Protein AF-A0A7K3SB42-F1 (afdb_monomer_lite)

InterPro domains:
  IPR001126 UmuC domain [PF00817] (20-88)
  IPR001126 UmuC domain [PS50173] (20-88)
  IPR043128 Reverse transcriptase/Diguanylate cyclase domain [G3DSA:3.30.70.270] (12-88)
  IPR043502 DNA/RNA polymerase superfamily [SSF56672] (18-88)
  IPR050356 Bacterial Cell Division Inhibitor SulA [PTHR35369] (14-87)

Sequence (88 aa):
MTGMILYLHFGDPQPDPAYRRLLDMVGEFTPVAQALPPDAALADVSGSTRYFDRDAAGLAALIRMRAAALHGLDVTVGIGPNPLLARL

Radius of gyration: 11.85 Å; chains: 1; bounding box: 30×21×29 Å

Foldseek 3Di:
DQWKKKKKFQPDFDPPVVLVVLQVLLCVQPVAKADDPRGIIMGTNVVRCVVVVHDPVVSVVVSQVCCCVPPVTRMDMAMDSDPVRRVD

Structure (mmCIF, N/CA/C/O backbone):
data_AF-A0A7K3SB42-F1
#
_entry.id   AF-A0A7K3SB42-F1
#
loop_
_atom_site.group_PDB
_atom_site.id
_atom_site.type_symbol
_atom_site.label_atom_id
_atom_site.label_alt_id
_atom_site.label_comp_id
_atom_site.label_asym_id
_atom_site.label_entity_id
_atom_site.label_seq_id
_atom_site.pdbx_PDB_ins_code
_atom_site.Cartn_x
_atom_site.Cartn_y
_atom_site.Cartn_z
_atom_site.occupancy
_atom_site.B_iso_or_equiv
_atom_site.auth_seq_id
_atom_site.auth_comp_id
_atom_site.auth_asym_id
_atom_site.auth_atom_id
_atom_site.pdbx_PDB_model_num
ATOM 1 N N . MET A 1 1 ? 14.559 2.657 -17.244 1.00 52.28 1 MET A N 1
ATOM 2 C CA . MET A 1 1 ? 13.806 1.901 -16.224 1.00 52.28 1 MET A CA 1
ATOM 3 C C . MET A 1 1 ? 12.395 2.444 -16.247 1.00 52.28 1 MET A C 1
ATOM 5 O O . MET A 1 1 ? 12.229 3.628 -15.990 1.00 52.28 1 MET A O 1
ATOM 9 N N . THR A 1 2 ? 11.419 1.654 -16.681 1.00 69.44 2 THR A N 1
ATOM 10 C CA . THR A 1 2 ? 10.015 2.083 -16.687 1.00 69.44 2 THR A CA 1
ATOM 11 C C . THR A 1 2 ? 9.532 2.089 -15.240 1.00 69.44 2 THR A C 1
ATOM 13 O O . THR A 1 2 ? 9.686 1.070 -14.569 1.00 69.44 2 THR A O 1
ATOM 16 N N . GLY A 1 3 ? 9.027 3.223 -14.748 1.00 81.00 3 GLY A N 1
ATOM 17 C CA . GLY A 1 3 ? 8.468 3.297 -13.397 1.00 81.00 3 GLY A CA 1
ATOM 18 C C . GLY A 1 3 ? 7.297 2.325 -13.241 1.00 81.00 3 GLY A C 1
ATOM 19 O O . GLY A 1 3 ? 6.628 2.029 -14.227 1.00 81.00 3 GLY A O 1
ATOM 20 N N . MET A 1 4 ? 7.066 1.809 -12.038 1.00 95.69 4 MET A N 1
ATOM 21 C CA . MET A 1 4 ? 5.924 0.964 -11.691 1.00 95.69 4 MET A CA 1
ATOM 22 C C . MET A 1 4 ? 5.204 1.566 -10.494 1.00 95.69 4 MET A C 1
ATOM 24 O O . MET A 1 4 ? 5.718 1.568 -9.375 1.00 95.69 4 MET A O 1
ATOM 28 N N . ILE A 1 5 ? 4.008 2.082 -10.761 1.00 98.06 5 ILE A N 1
ATOM 29 C CA . ILE A 1 5 ? 3.141 2.726 -9.785 1.00 98.06 5 ILE A CA 1
ATOM 30 C C . ILE A 1 5 ? 2.000 1.777 -9.437 1.00 98.06 5 ILE A C 1
ATOM 32 O O . ILE A 1 5 ? 1.353 1.219 -10.326 1.00 98.06 5 ILE A O 1
ATOM 36 N N . LEU A 1 6 ? 1.741 1.636 -8.143 1.00 98.56 6 LEU A N 1
ATOM 37 C CA . LEU A 1 6 ? 0.543 1.013 -7.605 1.00 98.56 6 LEU A CA 1
ATOM 38 C C . LEU A 1 6 ? -0.462 2.107 -7.246 1.00 98.56 6 LEU A C 1
ATOM 40 O O . LEU A 1 6 ? -0.111 3.065 -6.558 1.00 98.56 6 LEU A O 1
ATOM 44 N N . TYR A 1 7 ? -1.705 1.952 -7.678 1.00 98.62 7 TYR A N 1
ATOM 45 C CA . TYR A 1 7 ? -2.853 2.640 -7.100 1.00 98.62 7 TYR A CA 1
ATOM 46 C C . TYR A 1 7 ? -3.535 1.683 -6.133 1.00 98.62 7 TYR A C 1
ATOM 48 O O . TYR A 1 7 ? -3.922 0.589 -6.526 1.00 98.62 7 TYR A O 1
ATOM 56 N N . LEU A 1 8 ? -3.655 2.082 -4.875 1.00 98.38 8 LEU A N 1
ATOM 57 C CA . LEU A 1 8 ? -4.210 1.277 -3.795 1.00 98.38 8 LEU A CA 1
ATOM 58 C C . LEU A 1 8 ? -5.536 1.906 -3.380 1.00 98.38 8 LEU A C 1
ATOM 60 O O . LEU A 1 8 ? -5.530 3.033 -2.891 1.00 98.38 8 LEU A O 1
ATOM 64 N N . HIS A 1 9 ? -6.647 1.202 -3.576 1.00 97.81 9 HIS A N 1
ATOM 65 C CA . HIS A 1 9 ? -7.974 1.632 -3.135 1.00 97.81 9 HIS A CA 1
ATOM 66 C C . HIS A 1 9 ? -8.423 0.791 -1.941 1.00 97.81 9 HIS A C 1
ATOM 68 O O . HIS A 1 9 ? -8.522 -0.434 -2.033 1.00 97.81 9 HIS A O 1
ATOM 74 N N . PHE A 1 10 ? -8.662 1.451 -0.809 1.00 96.19 10 PHE A N 1
ATOM 75 C CA . PHE A 1 10 ? -8.935 0.825 0.485 1.00 96.19 10 PHE A CA 1
ATOM 76 C C . PHE A 1 10 ? -10.422 0.496 0.714 1.00 96.19 10 PHE A C 1
ATOM 78 O O . PHE A 1 10 ? -10.779 0.057 1.807 1.00 96.19 10 PHE A O 1
ATOM 85 N N . GLY A 1 11 ? -11.277 0.676 -0.300 1.00 92.56 11 GLY A N 1
ATOM 86 C CA . GLY A 1 11 ? -12.721 0.469 -0.200 1.00 92.56 11 GLY A CA 1
ATOM 87 C C . GLY A 1 11 ? -13.432 1.700 0.356 1.00 92.56 11 GLY A C 1
ATOM 88 O O . GLY A 1 11 ? -13.167 2.816 -0.084 1.00 92.56 11 GLY A O 1
ATOM 89 N N . ASP A 1 12 ? -14.345 1.503 1.309 1.00 92.25 12 ASP A N 1
ATOM 90 C CA . ASP A 1 12 ? -15.071 2.614 1.929 1.00 92.25 12 ASP A CA 1
ATOM 91 C C . ASP A 1 12 ? -14.122 3.561 2.692 1.00 92.25 12 ASP A C 1
ATOM 93 O O . ASP A 1 12 ? -13.149 3.097 3.306 1.00 92.25 12 ASP A O 1
ATOM 97 N N . PRO A 1 13 ? -14.418 4.878 2.721 1.00 90.12 13 PRO A N 1
ATOM 98 C CA . PRO A 1 13 ? -13.666 5.860 3.490 1.00 90.12 13 PRO A CA 1
ATOM 99 C C . PRO A 1 13 ? -13.427 5.418 4.932 1.00 90.12 13 PRO A C 1
ATOM 101 O O . PRO A 1 13 ? -14.358 5.173 5.701 1.00 90.12 13 PRO A O 1
ATOM 104 N N . GLN A 1 14 ? -12.156 5.356 5.310 1.00 86.31 14 GLN A N 1
ATOM 105 C CA . GLN A 1 14 ? -11.755 5.014 6.666 1.00 86.31 14 GLN A CA 1
ATOM 106 C C . GLN A 1 14 ? -11.665 6.286 7.518 1.00 86.31 14 GLN A C 1
ATOM 108 O O . GLN A 1 14 ? -11.290 7.341 7.003 1.00 86.31 14 GLN A O 1
ATOM 113 N N . PRO A 1 15 ? -11.936 6.223 8.833 1.00 90.19 15 PRO A N 1
ATOM 114 C CA . PRO A 1 15 ? -11.644 7.338 9.728 1.00 90.19 15 PRO A CA 1
ATOM 115 C C . PRO A 1 15 ? -10.168 7.751 9.633 1.00 90.19 15 PRO A C 1
ATOM 117 O O . PRO A 1 15 ? -9.299 6.882 9.545 1.00 90.19 15 PRO A O 1
ATOM 120 N N . ASP A 1 16 ? -9.865 9.048 9.741 1.00 90.69 16 ASP A N 1
ATOM 121 C CA . ASP A 1 16 ? -8.505 9.603 9.612 1.00 90.69 16 ASP A CA 1
ATOM 122 C C . ASP A 1 16 ? -7.393 8.790 10.311 1.00 90.69 16 ASP A C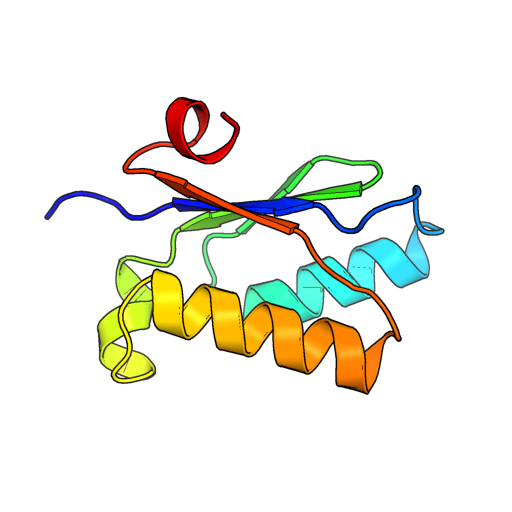 1
ATOM 124 O O . ASP A 1 16 ? -6.354 8.545 9.690 1.00 90.69 16 ASP A O 1
ATOM 128 N N . PRO A 1 17 ? -7.551 8.323 11.571 1.00 93.31 17 PRO A N 1
ATOM 129 C CA . PRO A 1 17 ? -6.514 7.527 12.226 1.00 93.31 17 PRO A CA 1
ATOM 130 C C . PRO A 1 17 ? -6.285 6.162 11.568 1.00 93.31 17 PRO A C 1
ATOM 132 O O . PRO A 1 17 ? -5.158 5.676 11.548 1.00 93.31 17 PRO A O 1
ATOM 135 N N . ALA A 1 18 ? -7.340 5.532 11.047 1.00 92.25 18 ALA A N 1
ATOM 136 C CA . ALA A 1 18 ? -7.242 4.266 10.331 1.00 92.25 18 ALA A CA 1
ATOM 137 C C . ALA A 1 18 ? -6.623 4.473 8.944 1.00 92.25 18 ALA A C 1
ATOM 139 O O . ALA A 1 18 ? -5.699 3.749 8.586 1.00 92.25 18 ALA A O 1
ATOM 140 N N . TYR A 1 19 ? -7.043 5.515 8.221 1.00 94.81 19 TYR A N 1
ATOM 141 C CA . TYR A 1 19 ? -6.453 5.879 6.933 1.00 94.81 19 TYR A CA 1
ATOM 142 C C . TYR A 1 19 ? -4.944 6.152 7.045 1.00 94.81 19 TYR A C 1
ATOM 144 O O . TYR A 1 19 ? -4.161 5.624 6.261 1.00 94.81 19 TYR A O 1
ATOM 152 N N . ARG A 1 20 ? -4.499 6.882 8.078 1.00 94.81 20 ARG A N 1
ATOM 153 C CA . ARG A 1 20 ? -3.062 7.102 8.331 1.00 94.81 20 ARG A CA 1
ATOM 154 C C . ARG A 1 20 ? -2.293 5.803 8.567 1.00 94.81 20 ARG A C 1
ATOM 156 O O . ARG A 1 20 ? -1.231 5.638 7.987 1.00 94.81 20 ARG A O 1
ATOM 163 N N . ARG A 1 21 ? -2.849 4.852 9.326 1.00 95.25 21 ARG A N 1
ATOM 164 C CA . ARG A 1 21 ? -2.212 3.535 9.527 1.00 95.25 21 ARG A CA 1
ATOM 165 C C . ARG A 1 21 ? -2.079 2.744 8.227 1.00 95.25 21 ARG A C 1
ATOM 167 O O . ARG A 1 21 ? -1.096 2.033 8.051 1.00 95.25 21 ARG A O 1
ATOM 174 N N . LEU A 1 22 ? -3.050 2.862 7.321 1.00 95.94 22 LEU A N 1
ATOM 175 C CA . LEU A 1 22 ? -2.958 2.244 5.997 1.00 95.94 22 LEU A CA 1
ATOM 176 C C . LEU A 1 22 ? -1.842 2.884 5.166 1.00 95.94 22 LEU A C 1
ATOM 178 O O . LEU A 1 22 ? -1.079 2.167 4.527 1.00 95.94 22 LEU A O 1
ATOM 182 N N . LEU A 1 23 ? -1.693 4.211 5.220 1.00 97.06 23 LEU A N 1
ATOM 183 C CA . LEU A 1 23 ? -0.576 4.905 4.573 1.00 97.06 23 LEU A CA 1
ATOM 184 C C . LEU A 1 23 ? 0.779 4.505 5.171 1.00 97.06 23 LEU A C 1
ATOM 186 O O . LEU A 1 23 ? 1.714 4.250 4.414 1.00 97.06 23 LEU A O 1
ATOM 190 N N . ASP A 1 24 ? 0.872 4.390 6.497 1.00 96.94 24 ASP A N 1
ATOM 191 C CA . ASP A 1 24 ? 2.088 3.936 7.183 1.00 96.94 24 ASP A CA 1
ATOM 192 C C . ASP A 1 24 ? 2.470 2.515 6.734 1.00 96.94 24 ASP A C 1
ATOM 194 O O . ASP A 1 24 ? 3.626 2.263 6.399 1.00 96.94 24 ASP A O 1
ATOM 198 N N . MET A 1 25 ? 1.488 1.610 6.626 1.00 97.19 25 MET A N 1
ATOM 199 C CA . MET A 1 25 ? 1.692 0.253 6.107 1.00 97.19 25 MET A CA 1
ATOM 200 C C . MET A 1 25 ? 2.208 0.257 4.663 1.00 97.19 25 MET A C 1
ATOM 202 O O . MET A 1 25 ? 3.114 -0.505 4.335 1.00 97.19 25 MET A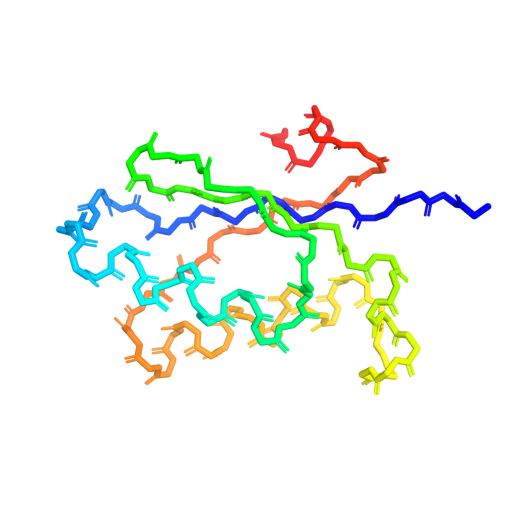 O 1
ATOM 206 N N . VAL A 1 26 ? 1.653 1.099 3.785 1.00 97.81 26 VAL A N 1
ATOM 207 C CA . VAL A 1 26 ? 2.143 1.240 2.401 1.00 97.81 26 VAL A CA 1
ATOM 208 C C . VAL A 1 26 ? 3.587 1.755 2.393 1.00 97.81 26 VAL A C 1
ATOM 210 O O . VAL A 1 26 ? 4.407 1.271 1.607 1.00 97.81 26 VAL A O 1
ATOM 213 N N . GLY A 1 27 ? 3.919 2.664 3.314 1.00 97.69 27 GLY A N 1
ATOM 214 C CA . GLY A 1 27 ? 5.270 3.181 3.534 1.00 97.69 27 GLY A CA 1
ATOM 215 C C . GLY A 1 27 ? 6.310 2.109 3.880 1.00 97.69 27 GLY A C 1
ATOM 216 O O . GLY A 1 27 ? 7.484 2.271 3.551 1.00 97.69 27 GLY A O 1
ATOM 217 N N . GLU A 1 28 ? 5.897 0.978 4.464 1.00 97.25 28 GLU A N 1
ATOM 218 C CA . GLU A 1 28 ? 6.791 -0.163 4.717 1.00 97.25 28 GLU A CA 1
ATOM 219 C C . GLU A 1 28 ? 7.285 -0.834 3.424 1.00 97.25 28 GLU A C 1
ATOM 221 O O . GLU A 1 28 ? 8.319 -1.502 3.431 1.00 97.25 28 GLU A O 1
ATOM 226 N N . PHE A 1 29 ? 6.561 -0.672 2.311 1.00 97.62 29 PHE A N 1
ATOM 227 C CA . PHE A 1 29 ? 6.918 -1.256 1.017 1.00 97.62 29 PHE A CA 1
ATOM 228 C C . PHE A 1 29 ? 7.653 -0.278 0.111 1.00 97.62 29 PHE A C 1
ATOM 230 O O . PHE A 1 29 ? 8.471 -0.696 -0.709 1.00 97.62 29 PHE A O 1
ATOM 237 N N . THR A 1 30 ? 7.381 1.019 0.223 1.00 97.25 30 THR A N 1
ATOM 238 C CA . THR A 1 30 ? 8.114 2.042 -0.523 1.00 97.25 30 THR A CA 1
ATOM 239 C C . THR A 1 30 ? 8.091 3.387 0.197 1.00 97.25 30 THR A C 1
ATOM 241 O O . THR A 1 30 ? 7.037 3.804 0.675 1.00 97.25 30 THR A O 1
ATOM 244 N N . PRO A 1 31 ? 9.218 4.124 0.218 1.00 95.44 31 PRO A N 1
ATOM 245 C CA . PRO A 1 31 ? 9.236 5.491 0.729 1.00 95.44 31 PRO A CA 1
ATOM 246 C C . PRO A 1 31 ? 8.540 6.490 -0.211 1.00 95.44 31 PRO A C 1
ATOM 248 O O . PRO A 1 31 ? 8.306 7.632 0.177 1.00 95.44 31 PRO A O 1
ATOM 251 N N . VAL A 1 32 ? 8.233 6.101 -1.454 1.00 96.81 32 VAL A N 1
ATOM 252 C CA . VAL A 1 32 ? 7.626 6.976 -2.466 1.00 96.81 32 VAL A CA 1
ATOM 253 C C . VAL A 1 32 ? 6.124 6.703 -2.531 1.00 96.81 32 VAL A C 1
ATOM 255 O O . VAL A 1 32 ? 5.624 6.088 -3.472 1.00 96.81 32 VAL A O 1
ATOM 258 N N . ALA A 1 33 ? 5.408 7.147 -1.498 1.00 97.06 33 ALA A N 1
ATOM 259 C CA . ALA A 1 33 ? 3.958 7.019 -1.389 1.00 97.06 33 ALA A CA 1
ATOM 260 C C . ALA A 1 33 ? 3.277 8.395 -1.310 1.00 97.06 33 ALA A C 1
ATOM 262 O O . ALA A 1 33 ? 3.731 9.298 -0.608 1.00 97.06 33 ALA A O 1
ATOM 263 N N . GLN A 1 34 ? 2.163 8.547 -2.023 1.00 96.88 34 GLN A N 1
ATOM 264 C CA . GLN A 1 34 ? 1.311 9.729 -2.015 1.00 96.88 34 GLN A CA 1
ATOM 265 C C . GLN A 1 34 ? -0.088 9.352 -1.526 1.00 96.88 34 GLN A C 1
ATOM 267 O O . GLN A 1 34 ? -0.757 8.503 -2.113 1.00 96.88 34 GLN A O 1
ATOM 272 N N . ALA A 1 35 ? -0.555 10.044 -0.490 1.00 97.38 35 ALA A N 1
ATOM 273 C CA . ALA A 1 35 ? -1.924 9.937 -0.003 1.00 97.38 35 ALA A CA 1
ATOM 274 C C . ALA A 1 35 ? -2.928 10.521 -1.013 1.00 97.38 35 ALA A C 1
ATOM 276 O O . ALA A 1 35 ? -2.718 11.614 -1.543 1.00 97.38 35 ALA A O 1
ATOM 277 N N . LEU A 1 36 ? -4.045 9.827 -1.220 1.00 96.62 36 LEU A N 1
ATOM 278 C CA . LEU A 1 36 ? -5.195 10.275 -2.001 1.00 96.62 36 LEU A CA 1
ATOM 279 C C . LEU A 1 36 ? -6.469 10.112 -1.154 1.00 96.62 36 LEU A C 1
ATOM 281 O O . LEU A 1 36 ? -7.189 9.126 -1.302 1.00 96.62 36 LEU A O 1
ATOM 285 N N . PRO A 1 37 ? -6.738 11.047 -0.227 1.00 93.31 37 PRO A N 1
ATOM 286 C CA . PRO A 1 37 ? -7.905 10.945 0.634 1.00 93.31 37 PRO A CA 1
ATOM 287 C C . PRO A 1 37 ? -9.207 10.963 -0.188 1.00 93.31 37 PRO A C 1
ATOM 289 O O . PRO A 1 37 ? -9.265 11.633 -1.224 1.00 93.31 37 PRO A O 1
ATOM 292 N N . PRO A 1 38 ? -10.259 10.281 0.293 1.00 92.38 38 PRO A N 1
ATOM 293 C CA . PRO A 1 38 ? -10.364 9.685 1.632 1.00 92.38 38 PRO A CA 1
ATOM 294 C C . PRO A 1 38 ? -9.908 8.218 1.748 1.00 92.38 38 PRO A C 1
ATOM 296 O O . PRO A 1 38 ? -9.839 7.692 2.855 1.00 92.38 38 PRO A O 1
ATOM 299 N N . ASP A 1 39 ? -9.638 7.542 0.636 1.00 95.12 39 ASP A N 1
ATOM 300 C CA . ASP A 1 39 ? -9.685 6.078 0.572 1.00 95.12 39 ASP A CA 1
ATOM 301 C C . ASP A 1 39 ? -8.606 5.452 -0.319 1.00 95.12 39 ASP A C 1
ATOM 303 O O . ASP A 1 39 ? -8.662 4.252 -0.589 1.00 95.12 39 ASP A O 1
ATOM 307 N N . ALA A 1 40 ? -7.609 6.214 -0.774 1.00 97.69 40 ALA A N 1
ATOM 308 C CA . ALA A 1 40 ? -6.618 5.681 -1.695 1.00 97.69 40 ALA A CA 1
ATOM 309 C C . ALA A 1 40 ? -5.189 6.188 -1.479 1.00 97.69 40 ALA A C 1
ATOM 311 O O . ALA A 1 40 ? -4.925 7.159 -0.773 1.00 97.69 40 ALA A O 1
ATOM 312 N N . ALA A 1 41 ? -4.240 5.536 -2.143 1.00 98.25 41 ALA A N 1
ATOM 313 C CA . ALA A 1 41 ? -2.856 5.976 -2.230 1.00 98.25 41 ALA A CA 1
ATOM 314 C C . ALA A 1 41 ? -2.247 5.630 -3.592 1.00 98.25 41 ALA A C 1
ATOM 316 O O . ALA A 1 41 ? -2.678 4.699 -4.272 1.00 98.25 41 ALA A O 1
ATOM 317 N N . LEU A 1 42 ? -1.214 6.372 -3.976 1.00 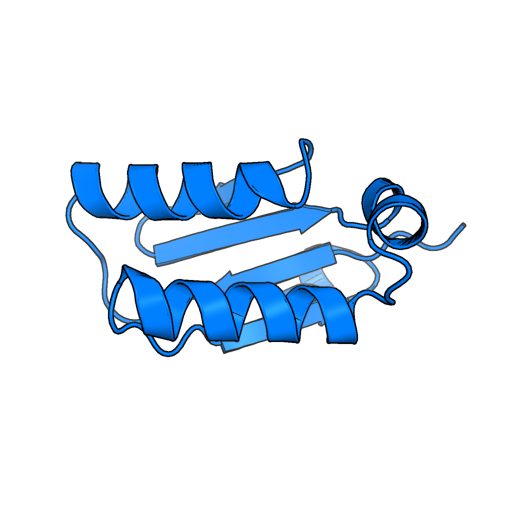98.50 42 LEU A N 1
ATOM 318 C CA . LEU A 1 42 ? -0.287 5.987 -5.036 1.00 98.50 42 LEU A CA 1
ATOM 319 C C . LEU A 1 42 ? 1.049 5.608 -4.409 1.00 98.50 42 LEU A C 1
ATOM 321 O O . LEU A 1 42 ? 1.494 6.268 -3.474 1.00 98.50 42 LEU A O 1
ATOM 325 N N . ALA A 1 43 ? 1.702 4.582 -4.937 1.00 98.38 43 ALA A N 1
ATOM 326 C CA . ALA A 1 43 ? 2.986 4.111 -4.441 1.00 98.38 43 ALA A CA 1
ATOM 327 C C . ALA A 1 43 ? 3.904 3.746 -5.613 1.00 98.38 43 ALA A C 1
ATOM 329 O O . ALA A 1 43 ? 3.576 2.858 -6.398 1.00 98.38 43 ALA A O 1
ATOM 330 N N . ASP A 1 44 ? 5.050 4.416 -5.745 1.00 97.81 44 ASP A N 1
ATOM 331 C CA . ASP A 1 44 ? 6.085 4.012 -6.701 1.00 97.81 44 ASP A CA 1
ATOM 332 C C . ASP A 1 44 ? 6.931 2.904 -6.081 1.00 97.81 44 ASP A C 1
ATOM 334 O O . ASP A 1 44 ? 7.673 3.125 -5.125 1.00 97.81 44 ASP A O 1
ATOM 338 N N . VAL A 1 45 ? 6.822 1.697 -6.627 1.00 97.75 45 VAL A N 1
ATOM 339 C CA . VAL A 1 45 ? 7.526 0.514 -6.121 1.00 97.75 45 VAL A CA 1
ATOM 340 C C . VAL A 1 45 ? 8.748 0.146 -6.953 1.00 97.75 45 VAL A C 1
ATOM 342 O O . VAL A 1 45 ? 9.393 -0.869 -6.682 1.00 97.75 45 VAL A O 1
ATOM 345 N N . SER A 1 46 ? 9.114 0.967 -7.941 1.00 95.12 46 SER A N 1
ATOM 346 C CA . SER A 1 46 ? 10.233 0.696 -8.854 1.00 95.12 46 SER A CA 1
ATOM 347 C C . SER A 1 46 ? 11.528 0.404 -8.097 1.00 95.12 46 SER A C 1
ATOM 349 O O . SER A 1 46 ? 12.218 -0.569 -8.399 1.00 95.12 46 SER A O 1
ATOM 351 N N . GLY A 1 47 ? 11.826 1.214 -7.075 1.00 94.62 47 GLY A N 1
ATOM 352 C CA . GLY A 1 47 ? 13.011 1.054 -6.226 1.00 94.62 47 GLY A CA 1
ATOM 353 C C . GLY A 1 47 ? 12.928 -0.105 -5.228 1.00 94.62 47 GLY A C 1
ATOM 354 O O . GLY A 1 47 ? 13.959 -0.572 -4.749 1.00 94.62 47 GLY A O 1
ATOM 355 N N . SER A 1 48 ? 11.723 -0.597 -4.939 1.00 96.25 48 SER A N 1
ATOM 356 C CA . SER A 1 48 ? 11.475 -1.619 -3.919 1.00 96.25 48 SER A CA 1
ATOM 357 C C . SER A 1 48 ? 11.556 -3.042 -4.460 1.00 96.25 48 SER A C 1
ATOM 359 O O . SER A 1 48 ? 11.896 -3.957 -3.714 1.00 96.25 48 SER A O 1
ATOM 361 N N . THR A 1 49 ? 11.291 -3.243 -5.755 1.00 94.88 49 THR A N 1
ATOM 362 C CA . THR A 1 49 ? 11.257 -4.580 -6.384 1.00 94.88 49 THR A CA 1
ATOM 363 C C . THR A 1 49 ? 12.488 -5.432 -6.065 1.00 94.88 49 THR A C 1
ATOM 365 O O . THR A 1 49 ? 12.365 -6.588 -5.663 1.00 94.88 49 THR A O 1
ATOM 368 N N . ARG A 1 50 ? 13.686 -4.839 -6.145 1.00 93.81 50 ARG A N 1
ATOM 369 C CA . ARG A 1 50 ? 14.951 -5.512 -5.820 1.00 93.81 50 ARG A CA 1
ATOM 370 C C . ARG A 1 50 ? 15.081 -5.880 -4.340 1.00 93.81 50 ARG A C 1
ATOM 372 O O . ARG A 1 50 ? 15.664 -6.912 -4.039 1.00 93.81 50 ARG A O 1
ATOM 379 N N . TYR A 1 51 ? 14.602 -5.034 -3.429 1.00 95.06 51 TYR A N 1
ATOM 380 C CA . TYR A 1 51 ? 14.696 -5.291 -1.987 1.00 95.06 51 TYR A CA 1
ATOM 381 C C . TYR A 1 51 ? 13.806 -6.466 -1.574 1.00 95.06 51 TYR A C 1
ATOM 383 O O . TYR A 1 51 ? 14.227 -7.322 -0.803 1.00 95.06 51 TYR A O 1
ATOM 391 N N . PHE A 1 52 ? 12.594 -6.517 -2.123 1.00 95.31 52 PHE A N 1
ATOM 392 C CA . PHE A 1 52 ? 11.626 -7.569 -1.820 1.00 95.31 52 PHE A CA 1
ATOM 393 C C . PHE A 1 52 ? 11.798 -8.832 -2.668 1.00 95.31 52 PHE A C 1
ATOM 395 O O . PHE A 1 52 ? 11.136 -9.826 -2.379 1.00 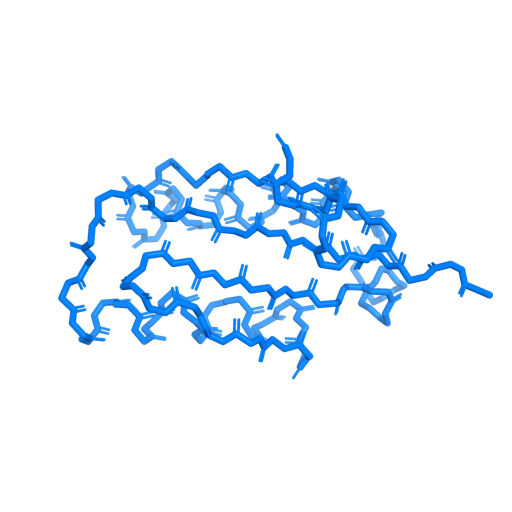95.31 52 PHE A O 1
ATOM 402 N N . AS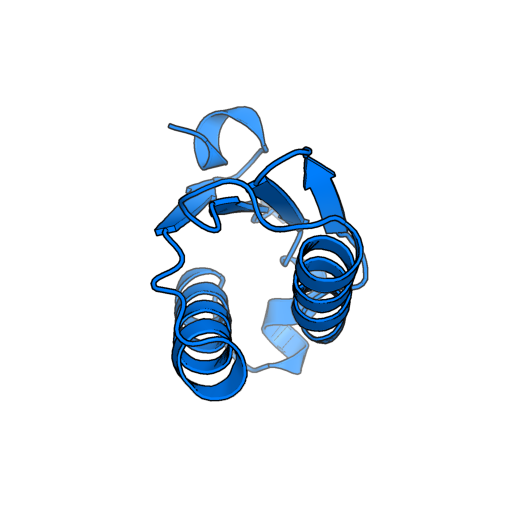P A 1 53 ? 12.649 -8.797 -3.698 1.00 96.88 53 ASP A N 1
ATOM 403 C CA . ASP A 1 53 ? 12.796 -9.862 -4.699 1.00 96.88 53 ASP A CA 1
ATOM 404 C C . ASP A 1 53 ? 11.447 -10.246 -5.338 1.00 96.88 53 ASP A C 1
ATOM 406 O O . ASP A 1 53 ? 11.056 -11.410 -5.437 1.00 96.88 53 ASP A O 1
ATOM 410 N N . ARG A 1 54 ? 10.666 -9.220 -5.699 1.00 96.81 54 ARG A N 1
ATOM 411 C CA . ARG A 1 54 ? 9.324 -9.342 -6.288 1.00 96.81 54 ARG A CA 1
ATOM 412 C C . ARG A 1 54 ? 9.097 -8.247 -7.317 1.00 96.81 54 ARG A C 1
ATOM 414 O O . ARG A 1 54 ? 9.596 -7.133 -7.176 1.00 96.81 54 ARG A O 1
ATOM 421 N N . ASP A 1 55 ? 8.298 -8.548 -8.331 1.00 96.56 55 ASP A N 1
ATOM 422 C CA . ASP A 1 55 ? 7.786 -7.534 -9.247 1.00 96.56 55 ASP A CA 1
ATOM 423 C C . ASP A 1 55 ? 6.649 -6.711 -8.603 1.00 96.56 55 ASP A C 1
ATOM 425 O O . ASP A 1 55 ? 6.236 -6.944 -7.462 1.00 96.56 55 ASP A O 1
ATOM 429 N N . ALA A 1 56 ? 6.137 -5.718 -9.335 1.00 96.81 56 ALA A N 1
ATOM 430 C CA . ALA A 1 56 ? 5.064 -4.850 -8.851 1.00 96.81 56 ALA A CA 1
ATOM 431 C C . ALA A 1 56 ? 3.782 -5.631 -8.501 1.00 96.81 56 ALA A C 1
ATOM 433 O O . ALA A 1 56 ? 3.112 -5.297 -7.525 1.00 96.81 56 ALA A O 1
ATOM 434 N N . ALA A 1 57 ? 3.466 -6.694 -9.249 1.00 97.56 57 ALA A N 1
ATOM 435 C CA . ALA A 1 57 ? 2.316 -7.551 -8.976 1.00 97.56 57 ALA A CA 1
ATOM 436 C C . ALA A 1 57 ? 2.499 -8.359 -7.680 1.00 97.56 57 ALA A C 1
ATOM 438 O O . ALA A 1 57 ? 1.576 -8.457 -6.871 1.00 97.56 57 ALA A O 1
ATOM 439 N N . GLY A 1 58 ? 3.701 -8.883 -7.436 1.00 98.00 58 GLY A N 1
ATOM 440 C CA . GLY A 1 58 ? 4.053 -9.549 -6.187 1.00 98.00 58 GLY A CA 1
ATOM 441 C C . GLY A 1 58 ? 3.986 -8.608 -4.984 1.00 98.00 58 GLY A C 1
ATOM 442 O O . GLY A 1 58 ? 3.446 -8.983 -3.945 1.00 98.00 58 GLY A O 1
ATOM 443 N N . LEU A 1 59 ? 4.462 -7.368 -5.128 1.00 97.75 59 LEU A N 1
ATOM 444 C CA . LEU A 1 59 ? 4.329 -6.341 -4.089 1.00 97.75 59 LEU A CA 1
ATOM 445 C C . LEU A 1 59 ? 2.865 -5.976 -3.824 1.00 97.75 59 LEU A C 1
ATOM 447 O O . LEU A 1 59 ? 2.452 -5.929 -2.667 1.00 97.75 59 LEU A O 1
ATOM 451 N N . ALA A 1 60 ? 2.058 -5.803 -4.873 1.00 98.06 60 ALA A N 1
ATOM 452 C CA . ALA A 1 60 ? 0.620 -5.585 -4.742 1.00 98.06 60 ALA A CA 1
ATOM 453 C C . ALA A 1 60 ? -0.060 -6.731 -3.973 1.00 98.06 60 ALA A C 1
ATOM 455 O O . ALA A 1 60 ? -0.850 -6.482 -3.064 1.00 98.06 60 ALA A O 1
ATOM 456 N N . ALA A 1 61 ? 0.284 -7.986 -4.276 1.00 98.19 61 ALA A N 1
ATOM 457 C CA . ALA A 1 61 ? -0.250 -9.147 -3.570 1.00 98.19 61 ALA A CA 1
ATOM 458 C C . ALA A 1 61 ? 0.133 -9.162 -2.079 1.00 98.19 61 ALA A C 1
ATOM 460 O O . ALA A 1 61 ? -0.713 -9.466 -1.236 1.00 98.19 61 ALA A O 1
ATOM 461 N N . LEU A 1 62 ? 1.374 -8.795 -1.737 1.00 97.75 62 LEU A N 1
ATOM 462 C CA . LEU A 1 62 ? 1.816 -8.684 -0.343 1.00 97.75 62 LEU A CA 1
ATOM 463 C C . LEU A 1 62 ? 1.071 -7.581 0.412 1.00 97.75 62 LEU A C 1
ATOM 465 O O . LEU A 1 62 ? 0.641 -7.812 1.542 1.00 97.75 62 LEU A O 1
ATOM 469 N N . ILE A 1 63 ? 0.878 -6.415 -0.211 1.00 97.75 63 ILE A N 1
ATOM 470 C CA . ILE A 1 63 ? 0.126 -5.310 0.393 1.00 97.75 63 ILE A CA 1
ATOM 471 C C . ILE A 1 63 ? -1.328 -5.725 0.632 1.00 97.75 63 ILE A C 1
ATOM 473 O O . ILE A 1 63 ? -1.832 -5.545 1.737 1.00 97.75 63 ILE A O 1
ATOM 477 N N . ARG A 1 64 ? -1.988 -6.349 -0.355 1.00 97.81 64 ARG A N 1
ATOM 478 C CA . ARG A 1 64 ? -3.363 -6.858 -0.204 1.00 97.81 64 ARG A CA 1
ATOM 479 C C . ARG A 1 64 ? -3.481 -7.875 0.925 1.00 97.81 64 ARG A C 1
ATOM 481 O O . ARG A 1 64 ? -4.360 -7.753 1.770 1.00 97.81 64 ARG A O 1
ATOM 488 N N . MET A 1 65 ? -2.575 -8.852 0.966 1.00 97.69 65 MET A N 1
ATOM 489 C CA . MET A 1 65 ? -2.538 -9.859 2.028 1.00 97.69 65 MET A CA 1
ATOM 490 C C . MET A 1 65 ? -2.366 -9.209 3.404 1.00 97.69 65 MET A C 1
ATOM 492 O O . MET A 1 65 ? -3.083 -9.555 4.342 1.00 97.69 65 MET A O 1
ATOM 496 N N . ARG A 1 66 ? -1.464 -8.229 3.521 1.00 97.12 66 ARG A N 1
ATOM 497 C CA . ARG A 1 66 ? -1.207 -7.530 4.782 1.00 97.12 66 ARG A CA 1
ATOM 498 C C . ARG A 1 66 ? -2.380 -6.654 5.213 1.00 97.12 66 ARG A C 1
ATOM 500 O O . ARG A 1 66 ? -2.731 -6.667 6.389 1.00 97.12 66 ARG A O 1
ATOM 507 N N . ALA A 1 67 ? -3.019 -5.951 4.283 1.00 96.00 67 ALA A N 1
ATOM 508 C CA . ALA A 1 67 ? -4.219 -5.170 4.561 1.00 96.00 67 ALA A CA 1
ATOM 509 C C . ALA A 1 67 ? -5.386 -6.059 5.017 1.00 96.00 67 ALA A C 1
ATOM 511 O O . ALA A 1 67 ? -6.039 -5.743 6.013 1.00 96.00 67 ALA A O 1
ATOM 512 N N . ALA A 1 68 ? -5.583 -7.214 4.378 1.00 96.38 68 ALA A N 1
ATOM 513 C CA . ALA A 1 68 ? -6.580 -8.188 4.805 1.00 96.38 68 ALA A CA 1
ATOM 514 C C . ALA A 1 68 ? -6.272 -8.729 6.212 1.00 96.38 68 ALA A C 1
ATOM 516 O O . ALA A 1 68 ? -7.151 -8.766 7.069 1.00 96.38 68 ALA A O 1
ATOM 517 N N . ALA A 1 69 ? -5.015 -9.091 6.480 1.00 96.56 69 ALA A N 1
ATOM 518 C CA . ALA A 1 69 ? -4.611 -9.682 7.753 1.00 96.56 69 ALA A CA 1
ATOM 519 C C . ALA A 1 69 ? -4.631 -8.693 8.932 1.00 96.56 69 ALA A C 1
ATOM 521 O O . ALA A 1 69 ? -5.022 -9.068 10.035 1.00 96.56 69 ALA A O 1
ATOM 522 N N . LEU A 1 70 ? -4.187 -7.448 8.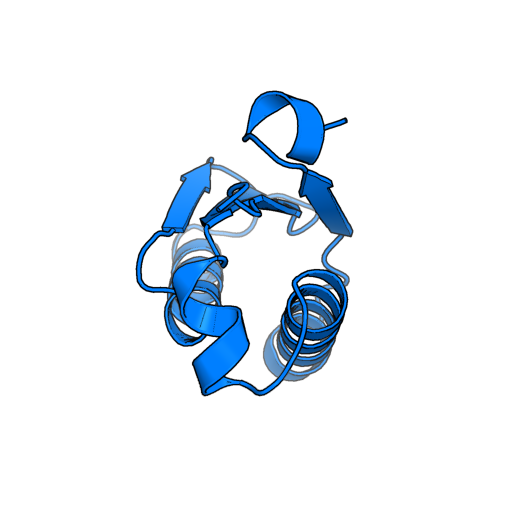725 1.00 95.38 70 LEU A N 1
ATOM 523 C CA . LEU A 1 70 ? -4.025 -6.461 9.801 1.00 95.38 70 LEU A CA 1
ATOM 524 C C . LEU A 1 70 ? -5.226 -5.525 9.959 1.00 95.38 70 LEU A C 1
ATOM 526 O O . LEU A 1 70 ? -5.442 -4.996 11.049 1.00 95.38 70 LEU A O 1
ATOM 530 N N . HIS A 1 71 ? -5.995 -5.309 8.891 1.00 93.06 71 HIS A N 1
ATOM 531 C CA . HIS A 1 71 ? -7.091 -4.337 8.871 1.00 93.06 71 HIS A CA 1
ATOM 532 C C . HIS A 1 71 ? -8.434 -4.926 8.428 1.00 93.06 71 HIS A C 1
ATOM 534 O O . HIS A 1 71 ? -9.438 -4.225 8.505 1.00 93.06 71 HIS A O 1
ATOM 540 N N . GLY A 1 72 ? -8.482 -6.186 7.982 1.00 94.50 72 GLY A N 1
ATOM 541 C CA . GLY A 1 72 ? -9.714 -6.800 7.480 1.00 94.50 72 GLY A CA 1
ATOM 542 C C . GLY A 1 72 ? -10.224 -6.180 6.176 1.00 94.50 72 GLY A C 1
ATOM 543 O O . GLY A 1 72 ? -11.406 -6.309 5.876 1.00 94.50 72 GLY A O 1
ATOM 544 N N . LEU A 1 73 ? -9.358 -5.493 5.420 1.00 94.88 73 LEU A N 1
ATOM 545 C CA . LEU A 1 73 ? -9.724 -4.798 4.183 1.00 94.88 73 LEU A CA 1
ATOM 546 C C . LEU A 1 73 ? -9.302 -5.595 2.949 1.00 94.88 73 LEU A C 1
ATOM 548 O O . LEU A 1 73 ? -8.150 -6.023 2.846 1.00 94.88 73 LEU A O 1
ATOM 552 N N . ASP A 1 74 ? -10.210 -5.724 1.982 1.00 94.06 74 ASP A N 1
ATOM 553 C CA . ASP A 1 74 ? -9.880 -6.207 0.639 1.00 94.06 74 ASP A CA 1
ATOM 554 C C . ASP A 1 74 ? -9.506 -5.022 -0.257 1.00 94.06 74 ASP A C 1
ATOM 556 O O . ASP A 1 74 ? -10.353 -4.349 -0.842 1.00 94.06 74 ASP A O 1
ATOM 560 N N . VAL A 1 75 ? -8.208 -4.727 -0.306 1.00 96.25 75 VAL A N 1
ATOM 561 C CA . VAL A 1 75 ? -7.666 -3.606 -1.081 1.00 96.25 75 VAL A CA 1
ATOM 562 C C . VAL A 1 75 ? -7.652 -3.963 -2.564 1.00 96.25 75 VAL A C 1
ATOM 564 O O . VAL A 1 75 ? -7.104 -4.998 -2.958 1.00 96.25 75 VAL A O 1
ATOM 567 N N . THR A 1 76 ? -8.189 -3.077 -3.402 1.00 97.62 76 THR A N 1
ATOM 568 C CA . THR A 1 76 ? -8.065 -3.190 -4.862 1.00 97.62 76 THR A CA 1
ATOM 569 C C . THR A 1 76 ? -6.799 -2.474 -5.315 1.00 97.62 76 THR A C 1
ATOM 571 O O . THR A 1 76 ? -6.506 -1.376 -4.839 1.00 97.62 76 THR A O 1
ATOM 574 N N . VAL A 1 77 ? -6.023 -3.095 -6.211 1.00 98.25 77 VAL A N 1
ATOM 575 C CA . VAL A 1 77 ? -4.743 -2.537 -6.667 1.00 98.25 77 VAL A CA 1
ATOM 576 C C . VAL A 1 77 ? -4.689 -2.461 -8.182 1.00 98.25 77 VAL A C 1
ATOM 578 O O . VAL A 1 77 ? -4.743 -3.492 -8.851 1.00 98.25 77 VAL A O 1
ATOM 581 N N . GLY A 1 78 ? -4.537 -1.250 -8.706 1.00 98.19 78 GLY A N 1
ATOM 582 C CA . GLY A 1 78 ? -4.191 -1.017 -10.103 1.00 98.19 78 GLY A CA 1
ATOM 583 C C . GLY A 1 78 ? -2.682 -0.826 -10.264 1.00 98.19 78 GLY A C 1
ATOM 584 O O . GLY A 1 78 ? -2.009 -0.308 -9.370 1.00 98.19 78 GLY A O 1
ATOM 585 N N . ILE A 1 79 ? -2.126 -1.285 -11.385 1.00 98.00 79 ILE A N 1
ATOM 586 C CA . ILE A 1 79 ? -0.681 -1.267 -11.655 1.00 98.00 79 ILE A CA 1
ATOM 587 C C . ILE A 1 79 ? -0.458 -0.616 -13.010 1.00 98.00 79 ILE A C 1
ATOM 589 O O . ILE A 1 79 ? -1.032 -1.042 -14.009 1.00 98.00 79 ILE A O 1
ATOM 593 N N . GLY A 1 80 ? 0.406 0.393 -13.067 1.00 97.25 80 GLY A N 1
ATOM 594 C CA . GLY A 1 80 ? 0.695 1.072 -14.322 1.00 97.25 80 GLY A CA 1
ATOM 595 C C . GLY A 1 80 ? 2.056 1.754 -14.341 1.00 97.25 80 GLY A C 1
ATOM 596 O O . GLY A 1 80 ? 2.653 2.001 -13.292 1.00 97.25 80 GLY A O 1
ATOM 597 N N . PRO A 1 81 ? 2.557 2.114 -15.535 1.00 95.81 81 PRO A N 1
ATOM 598 C CA . PRO A 1 81 ? 3.850 2.772 -15.665 1.00 95.81 81 PRO A CA 1
ATOM 599 C C . PRO A 1 81 ? 3.828 4.251 -15.243 1.00 95.81 81 PRO A C 1
ATOM 601 O O . PRO A 1 81 ? 4.846 4.937 -15.295 1.00 95.81 81 PRO A O 1
ATOM 604 N N . ASN A 1 82 ? 2.653 4.769 -14.880 1.00 94.88 82 ASN A N 1
ATOM 605 C CA . ASN A 1 82 ? 2.432 6.111 -14.364 1.00 94.88 82 ASN A CA 1
ATOM 606 C C . ASN A 1 82 ? 1.128 6.144 -13.534 1.00 94.88 82 ASN A C 1
ATOM 608 O O . ASN A 1 82 ? 0.313 5.223 -13.649 1.00 94.88 82 ASN A O 1
ATOM 612 N N . PRO A 1 83 ? 0.893 7.207 -12.740 1.00 95.75 83 PRO A N 1
ATOM 613 C CA . PRO A 1 83 ? -0.300 7.319 -11.901 1.00 95.75 83 PRO A CA 1
ATOM 614 C C . PRO A 1 83 ? -1.636 7.285 -12.645 1.00 95.75 83 PRO A C 1
ATOM 616 O O . PRO A 1 83 ? -2.626 6.834 -12.082 1.00 95.75 83 PRO A O 1
ATOM 619 N N . LEU A 1 84 ? -1.685 7.776 -13.888 1.00 96.00 84 LEU A N 1
ATOM 620 C CA . LEU A 1 84 ? -2.922 7.808 -14.668 1.00 96.00 84 LEU A CA 1
ATOM 621 C C . LEU A 1 84 ? -3.338 6.393 -15.076 1.00 96.00 84 LEU A C 1
ATOM 623 O O . LEU A 1 84 ? -4.478 6.013 -14.846 1.00 96.00 84 LEU A O 1
ATOM 627 N N . LEU A 1 85 ? -2.409 5.601 -15.614 1.00 96.94 85 LEU A N 1
ATOM 628 C CA . LEU A 1 85 ? -2.678 4.222 -16.024 1.00 96.94 85 LEU A CA 1
ATOM 629 C C . LEU A 1 85 ? -2.866 3.276 -14.838 1.00 96.94 85 LEU A C 1
ATOM 631 O O . LEU A 1 85 ? -3.631 2.330 -14.951 1.00 96.94 85 LEU A O 1
ATOM 635 N N . ALA A 1 86 ? -2.209 3.533 -13.704 1.00 97.56 86 ALA A N 1
ATOM 636 C CA . ALA A 1 86 ? -2.409 2.733 -12.497 1.00 97.56 86 ALA A CA 1
ATOM 637 C C . ALA A 1 86 ? -3.833 2.860 -11.925 1.00 97.56 86 ALA A C 1
ATOM 639 O O . ALA A 1 86 ? -4.242 2.003 -11.159 1.00 97.56 86 ALA A O 1
ATOM 640 N N . ARG A 1 87 ? -4.577 3.921 -12.266 1.00 96.25 87 ARG A N 1
ATOM 641 C CA . ARG A 1 87 ? -5.929 4.203 -11.752 1.00 96.25 87 ARG A CA 1
ATOM 642 C C . ARG A 1 87 ? -7.068 3.722 -12.656 1.00 96.25 87 ARG A C 1
ATOM 644 O O . ARG A 1 87 ? -8.223 3.914 -12.279 1.00 96.25 87 ARG A O 1
ATOM 651 N N . LEU A 1 88 ? -6.752 3.221 -13.851 1.00 92.88 88 LEU A N 1
ATOM 652 C CA . LEU A 1 88 ? -7.735 2.664 -14.786 1.00 92.88 88 LEU A CA 1
ATOM 653 C C . LEU A 1 88 ? -8.128 1.249 -14.362 1.00 92.88 88 LEU A C 1
ATOM 655 O O . LEU A 1 88 ? -9.324 0.929 -14.528 1.00 92.88 88 LEU A O 1
#

Secondary structure (DSSP, 8-state):
----EEEEE-SSPPPHHHHHHHHHHHHTT-S-EEEETTTEEEEE-TTTHHHHT--HHHHHHHHHHHHHHHH----EEEEESSHHHHT-

pLDDT: mean 95.06, std 6.02, range [52.28, 98.62]

Organism: NCBI:txid66428